Protein AF-A0ABD4TSV3-F1 (afdb_monomer_lite)

Secondary structure (DSSP, 8-state):
------HHHHHHHHHHHHHHHHHHHSPPPP-HHHHHHHHHHHHHHHHHHHHH-SSGGGGGHHHHHHHHHHHHHHHHTTS-S-TTS--PPPPPPP-HHHHHHHHHHHHHHHS-TT-HHHHHHHHHHHHHHHHHHHHHHHHHH-

Structure (mmCIF, N/CA/C/O backbone):
data_AF-A0ABD4TSV3-F1
#
_entry.id   AF-A0ABD4TSV3-F1
#
loop_
_atom_site.group_PDB
_atom_site.id
_atom_site.type_symbol
_atom_site.label_atom_id
_atom_site.label_alt_id
_atom_site.label_comp_id
_atom_site.label_asym_id
_atom_site.label_entity_id
_atom_site.label_seq_id
_atom_site.pdbx_PDB_ins_code
_atom_site.Cartn_x
_atom_site.Cartn_y
_atom_site.Cartn_z
_atom_site.occupancy
_atom_site.B_iso_or_equiv
_atom_site.auth_seq_id
_atom_site.auth_comp_id
_atom_site.auth_asym_id
_atom_site.auth_atom_id
_atom_site.pdbx_PDB_model_num
ATOM 1 N N . MET A 1 1 ? 20.718 -14.972 -47.783 1.00 40.16 1 MET A N 1
ATOM 2 C CA . MET A 1 1 ? 21.671 -13.843 -47.709 1.00 40.16 1 MET A CA 1
ATOM 3 C C . MET A 1 1 ? 22.462 -13.976 -46.419 1.00 40.16 1 MET A C 1
ATOM 5 O O . MET A 1 1 ? 21.912 -13.719 -45.358 1.00 40.16 1 MET A O 1
ATOM 9 N N . SER A 1 2 ? 23.703 -14.457 -46.487 1.00 49.06 2 SER A N 1
ATOM 10 C CA . SER A 1 2 ? 24.634 -14.431 -45.354 1.00 49.06 2 SER A CA 1
ATOM 11 C C . SER A 1 2 ? 25.234 -13.031 -45.272 1.00 49.06 2 SER A C 1
ATOM 13 O O . SER A 1 2 ? 25.942 -12.611 -46.186 1.00 49.06 2 SER A O 1
ATOM 15 N N . VAL A 1 3 ? 24.910 -12.284 -44.222 1.00 58.72 3 VAL A N 1
ATOM 16 C CA . VAL A 1 3 ? 25.514 -10.971 -43.988 1.00 58.72 3 VAL A CA 1
ATOM 17 C C . VAL A 1 3 ? 26.977 -11.202 -43.601 1.00 58.72 3 VAL A C 1
ATOM 19 O O . VAL A 1 3 ? 27.258 -11.749 -42.538 1.00 58.72 3 VAL A O 1
ATOM 22 N N . LEU A 1 4 ? 27.910 -10.826 -44.479 1.00 59.75 4 LEU A N 1
ATOM 23 C CA . LEU A 1 4 ? 29.338 -10.755 -44.164 1.00 59.75 4 LEU A CA 1
ATOM 24 C C . LEU A 1 4 ? 29.563 -9.520 -43.286 1.00 59.75 4 LEU A C 1
ATOM 26 O O . LEU A 1 4 ? 29.874 -8.439 -43.775 1.00 59.75 4 LEU A O 1
ATOM 30 N N . MET A 1 5 ? 29.329 -9.668 -41.984 1.00 67.38 5 MET A N 1
ATOM 31 C CA . MET A 1 5 ? 29.674 -8.648 -40.997 1.00 67.38 5 MET A CA 1
ATOM 32 C C . MET A 1 5 ? 31.153 -8.764 -40.643 1.00 67.38 5 MET A C 1
ATOM 34 O O . MET A 1 5 ? 31.645 -9.852 -40.338 1.00 67.38 5 MET A O 1
ATOM 38 N N . SER A 1 6 ? 31.862 -7.636 -40.651 1.00 77.88 6 SER A N 1
ATOM 39 C CA . SER A 1 6 ? 33.214 -7.594 -40.098 1.00 77.88 6 SER A CA 1
ATOM 40 C C . SER A 1 6 ? 33.166 -7.811 -38.580 1.00 77.88 6 SER A C 1
ATOM 42 O O . SER A 1 6 ? 32.201 -7.438 -37.908 1.00 77.88 6 SER A O 1
ATOM 44 N N . SER A 1 7 ? 34.219 -8.399 -38.012 1.00 77.38 7 SER A N 1
ATOM 45 C CA . SER A 1 7 ? 34.313 -8.641 -36.564 1.00 77.38 7 SER A CA 1
ATOM 46 C C . SER A 1 7 ? 34.227 -7.351 -35.735 1.00 77.38 7 SER A C 1
ATOM 48 O O . SER A 1 7 ? 33.747 -7.384 -34.603 1.00 77.38 7 SER A O 1
ATOM 50 N N . ALA A 1 8 ? 34.636 -6.214 -36.306 1.00 79.69 8 ALA A N 1
ATOM 51 C CA . ALA A 1 8 ? 34.494 -4.893 -35.701 1.00 79.69 8 ALA A CA 1
ATOM 52 C C . ALA A 1 8 ? 33.021 -4.460 -35.603 1.00 79.69 8 ALA A C 1
ATOM 54 O O . ALA A 1 8 ? 32.561 -4.123 -34.516 1.00 79.69 8 ALA A O 1
ATOM 55 N N . GLN A 1 9 ? 32.253 -4.583 -36.692 1.00 79.00 9 GLN A N 1
ATOM 56 C CA . GLN A 1 9 ? 30.815 -4.267 -36.702 1.00 79.00 9 GLN A CA 1
ATOM 57 C C . GLN A 1 9 ? 30.006 -5.194 -35.788 1.00 79.00 9 GLN A C 1
ATOM 59 O O . GLN A 1 9 ? 29.045 -4.762 -35.157 1.00 79.00 9 GLN A O 1
ATOM 64 N N . ALA A 1 10 ? 30.404 -6.464 -35.672 1.00 79.75 10 ALA A N 1
ATOM 65 C CA . ALA A 1 10 ? 29.777 -7.392 -34.733 1.00 79.75 10 ALA A CA 1
ATOM 66 C C . ALA A 1 10 ? 29.985 -6.971 -33.269 1.00 79.75 10 ALA A C 1
ATOM 68 O O . ALA A 1 10 ? 29.055 -7.054 -32.471 1.00 79.75 10 ALA A O 1
ATOM 69 N N . ARG A 1 11 ? 31.181 -6.485 -32.914 1.00 80.88 11 ARG A N 1
ATOM 70 C CA . ARG A 1 11 ? 31.478 -5.991 -31.560 1.00 80.88 11 ARG A CA 1
ATOM 71 C C . ARG A 1 11 ? 30.755 -4.689 -31.244 1.00 80.88 11 ARG A C 1
ATOM 73 O O . ARG A 1 11 ? 30.269 -4.537 -30.133 1.00 80.88 11 ARG A O 1
ATOM 80 N N . GLU A 1 12 ? 30.660 -3.786 -32.211 1.00 84.94 12 GLU A N 1
ATOM 81 C CA . GLU A 1 12 ? 29.968 -2.506 -32.047 1.00 84.94 12 GLU A CA 1
ATOM 82 C C . GLU A 1 12 ? 28.461 -2.700 -31.835 1.00 84.94 12 GLU A C 1
ATOM 84 O O . GLU A 1 12 ? 27.878 -2.113 -30.927 1.00 84.94 12 GLU A O 1
ATOM 89 N N . LEU A 1 13 ? 27.841 -3.620 -32.582 1.00 80.38 13 LEU A N 1
ATOM 90 C CA . LEU A 1 13 ? 26.435 -3.977 -32.384 1.00 80.38 13 LEU A CA 1
ATOM 91 C C . LEU A 1 13 ? 26.185 -4.697 -31.053 1.00 80.38 13 LEU A C 1
ATOM 93 O O . LEU A 1 13 ? 25.153 -4.466 -30.428 1.00 80.38 13 LEU A O 1
ATOM 97 N N . LEU A 1 14 ? 27.120 -5.533 -30.593 1.00 79.56 14 LEU A N 1
ATOM 98 C CA . LEU A 1 14 ? 27.037 -6.153 -29.266 1.00 79.56 14 LEU A CA 1
ATOM 99 C C . LEU A 1 14 ? 27.210 -5.130 -28.140 1.00 79.56 14 LEU A C 1
ATOM 101 O O . LEU A 1 14 ? 26.501 -5.212 -27.143 1.00 79.56 14 LEU A O 1
ATOM 105 N N . ALA A 1 15 ? 28.105 -4.154 -28.301 1.00 82.19 15 ALA A N 1
ATOM 106 C CA . ALA A 1 15 ? 28.283 -3.072 -27.339 1.00 82.19 15 ALA A CA 1
ATOM 107 C C . ALA A 1 15 ? 27.031 -2.186 -27.262 1.00 82.19 15 ALA A C 1
ATOM 109 O O . ALA A 1 15 ? 26.549 -1.913 -26.167 1.00 82.19 15 ALA A O 1
ATOM 110 N N . ALA A 1 16 ? 26.448 -1.825 -28.409 1.00 77.00 16 ALA A N 1
ATOM 111 C CA . ALA A 1 16 ? 25.189 -1.087 -28.463 1.00 77.00 16 ALA A CA 1
ATOM 112 C C . ALA A 1 16 ? 24.028 -1.889 -27.848 1.00 77.00 16 ALA A C 1
ATOM 114 O O . ALA A 1 16 ? 23.221 -1.338 -27.101 1.00 77.00 16 ALA A O 1
ATOM 115 N N . ALA A 1 17 ? 23.964 -3.200 -28.103 1.00 75.25 17 ALA A N 1
ATOM 116 C CA . ALA A 1 17 ? 22.978 -4.076 -27.476 1.00 75.25 17 ALA A CA 1
ATOM 117 C C . ALA A 1 17 ? 23.161 -4.131 -25.950 1.00 75.25 17 ALA A C 1
ATOM 119 O O . ALA A 1 17 ? 22.178 -3.989 -25.224 1.00 75.25 17 ALA A O 1
ATOM 120 N N . HIS A 1 18 ? 24.395 -4.248 -25.455 1.00 73.69 18 HIS A N 1
ATOM 121 C CA . HIS A 1 18 ? 24.677 -4.215 -24.020 1.00 73.69 18 HIS A CA 1
ATOM 122 C C . HIS A 1 18 ? 24.355 -2.864 -23.382 1.00 73.69 18 HIS A C 1
ATOM 124 O O . HIS A 1 18 ? 23.753 -2.846 -22.316 1.00 73.69 18 HIS A O 1
ATOM 130 N N . GLU A 1 19 ? 24.648 -1.740 -24.038 1.00 74.31 19 GLU A N 1
ATOM 131 C CA . GLU A 1 19 ? 24.270 -0.417 -23.528 1.00 74.31 19 GLU A CA 1
ATOM 132 C C . GLU A 1 19 ? 22.740 -0.274 -23.441 1.00 74.31 19 GLU A C 1
ATOM 134 O O . GLU A 1 19 ? 22.204 0.254 -22.463 1.00 74.31 19 GLU A O 1
ATOM 139 N N . THR A 1 20 ? 22.003 -0.801 -24.427 1.00 65.00 20 THR A N 1
ATOM 140 C CA . THR A 1 20 ? 20.534 -0.824 -24.362 1.00 65.00 20 THR A CA 1
ATOM 141 C C . THR A 1 20 ? 20.012 -1.770 -23.284 1.00 65.00 20 THR A C 1
ATOM 143 O O . THR A 1 20 ? 19.021 -1.453 -22.627 1.00 65.00 20 THR A O 1
ATOM 146 N N . GLU A 1 21 ? 20.674 -2.904 -23.055 1.00 62.69 21 GLU A N 1
ATOM 147 C CA . GLU A 1 21 ? 20.327 -3.850 -21.997 1.00 62.69 21 GLU A CA 1
ATOM 148 C C . GLU A 1 21 ? 20.571 -3.236 -20.615 1.00 62.69 21 GLU A C 1
ATOM 150 O O . GLU A 1 21 ? 19.695 -3.316 -19.760 1.00 62.69 21 GLU A O 1
ATOM 155 N N . GLU A 1 22 ? 21.692 -2.540 -20.415 1.00 62.12 22 GLU A N 1
ATOM 156 C CA . GLU A 1 22 ? 22.004 -1.820 -19.179 1.00 62.12 22 GLU A CA 1
ATOM 157 C C . GLU A 1 22 ? 21.025 -0.671 -18.914 1.00 62.12 22 GLU A C 1
ATOM 159 O O . GLU A 1 22 ? 20.502 -0.579 -17.803 1.00 62.12 22 GLU A O 1
ATOM 164 N N . ARG A 1 23 ? 20.669 0.130 -19.932 1.00 58.62 23 ARG A N 1
ATOM 165 C CA . ARG A 1 23 ? 19.617 1.159 -19.799 1.00 58.62 23 ARG A CA 1
ATOM 166 C C . ARG A 1 23 ? 18.245 0.567 -19.494 1.00 58.62 23 ARG A C 1
ATOM 168 O O . ARG A 1 23 ? 17.471 1.163 -18.756 1.00 58.62 23 ARG A O 1
ATOM 175 N N . THR A 1 24 ? 17.929 -0.608 -20.036 1.00 56.25 24 THR A N 1
ATOM 176 C CA . THR A 1 24 ? 16.653 -1.292 -19.752 1.00 56.25 24 THR A CA 1
ATOM 177 C C . THR A 1 24 ? 16.681 -2.009 -18.394 1.00 56.25 24 THR A C 1
ATOM 179 O O . THR A 1 24 ? 15.633 -2.286 -17.813 1.00 56.25 24 THR A O 1
ATOM 182 N N . ARG A 1 25 ? 17.875 -2.295 -17.859 1.00 53.75 25 ARG A N 1
ATOM 183 C CA . ARG A 1 25 ? 18.098 -2.884 -16.531 1.00 53.75 25 ARG A CA 1
ATOM 184 C C . ARG A 1 25 ? 18.040 -1.850 -15.407 1.00 53.75 25 ARG A C 1
ATOM 186 O O . ARG A 1 25 ? 18.018 -2.251 -14.239 1.00 53.75 25 ARG A O 1
ATOM 193 N N . GLU A 1 26 ? 17.987 -0.552 -15.716 1.00 56.75 26 GLU A N 1
ATOM 194 C CA . GLU A 1 26 ? 17.681 0.470 -14.717 1.00 56.75 26 GLU A CA 1
ATOM 195 C C . GLU A 1 26 ? 16.346 0.130 -14.053 1.00 56.75 26 GLU A C 1
ATOM 197 O O . GLU A 1 26 ? 15.272 0.185 -14.656 1.00 56.75 26 GLU A O 1
ATOM 202 N N . LYS A 1 27 ? 16.429 -0.304 -12.791 1.00 57.25 27 LYS A N 1
ATOM 203 C CA . LYS A 1 27 ? 15.263 -0.739 -12.030 1.00 57.25 27 LYS A CA 1
ATOM 204 C C . LYS A 1 27 ? 14.240 0.394 -12.026 1.00 57.25 27 LYS A C 1
ATOM 206 O O . LYS A 1 27 ? 14.603 1.512 -11.651 1.00 57.25 27 LYS A O 1
ATOM 211 N N . PRO A 1 28 ? 12.970 0.128 -12.380 1.00 62.44 28 PRO A N 1
ATOM 212 C CA . PRO A 1 28 ? 11.958 1.167 -12.392 1.00 62.44 28 PRO A CA 1
ATOM 213 C C . PRO A 1 28 ? 11.900 1.820 -11.011 1.00 62.44 28 PRO A C 1
ATOM 215 O O . PRO A 1 28 ? 11.751 1.140 -9.986 1.00 62.44 28 PRO A O 1
ATOM 218 N N . ALA A 1 29 ? 12.063 3.146 -10.993 1.00 67.31 29 ALA A N 1
ATOM 219 C CA . ALA A 1 29 ? 12.061 3.930 -9.768 1.00 67.31 29 ALA A CA 1
ATOM 220 C C . ALA A 1 29 ? 10.800 3.622 -8.947 1.00 67.31 29 ALA A C 1
ATOM 222 O O . ALA A 1 29 ? 9.693 3.532 -9.486 1.00 67.31 29 ALA A O 1
ATOM 223 N N . VAL A 1 30 ? 10.973 3.446 -7.634 1.00 69.50 30 VAL A N 1
ATOM 224 C CA . VAL A 1 30 ? 9.867 3.147 -6.715 1.00 69.50 30 VAL A CA 1
ATOM 225 C C . VAL A 1 30 ? 8.814 4.263 -6.829 1.00 69.50 30 VAL A C 1
ATOM 227 O O . VAL A 1 30 ? 9.165 5.432 -6.639 1.00 69.50 30 VAL A O 1
ATOM 230 N N . PRO A 1 31 ? 7.530 3.953 -7.100 1.00 77.94 31 PRO A N 1
ATOM 231 C CA . PRO A 1 31 ? 6.475 4.950 -7.271 1.00 77.94 31 PRO A CA 1
ATOM 232 C C . PRO A 1 31 ? 5.995 5.494 -5.915 1.00 77.94 31 PRO A C 1
ATOM 234 O O . PRO A 1 31 ? 4.830 5.352 -5.543 1.00 77.94 31 PRO A O 1
ATOM 237 N N . TRP A 1 32 ? 6.898 6.135 -5.167 1.00 78.25 32 TRP A N 1
ATOM 238 C CA . TRP A 1 32 ? 6.669 6.617 -3.802 1.00 78.25 32 TRP A CA 1
ATOM 239 C C . TRP A 1 32 ? 5.436 7.507 -3.667 1.00 78.25 32 TRP A C 1
ATOM 241 O O . TRP A 1 32 ? 4.698 7.352 -2.702 1.00 78.25 32 TRP A O 1
ATOM 251 N N . GLY A 1 33 ? 5.169 8.380 -4.644 1.00 79.44 33 GLY A N 1
ATOM 252 C CA . GLY A 1 33 ? 3.993 9.255 -4.613 1.00 79.44 33 GLY A CA 1
ATOM 253 C C . GLY A 1 33 ? 2.676 8.479 -4.516 1.00 79.44 33 GLY A C 1
ATOM 254 O O . GLY A 1 33 ? 1.817 8.819 -3.709 1.00 79.44 33 GLY A O 1
ATOM 255 N N . TRP A 1 34 ? 2.549 7.382 -5.265 1.00 78.19 34 TRP A N 1
ATOM 256 C CA . TRP A 1 34 ? 1.350 6.540 -5.247 1.00 78.19 34 TRP A CA 1
ATOM 257 C C . TRP A 1 34 ? 1.277 5.670 -3.994 1.00 78.19 34 TRP A C 1
ATOM 259 O O . TRP A 1 34 ? 0.198 5.506 -3.432 1.00 78.19 34 TRP A O 1
ATOM 269 N N . ILE A 1 35 ? 2.420 5.150 -3.531 1.00 78.50 35 ILE A N 1
ATOM 270 C CA . ILE A 1 35 ? 2.493 4.344 -2.303 1.00 78.50 35 ILE A CA 1
ATOM 271 C C . ILE A 1 35 ? 2.101 5.193 -1.092 1.00 78.50 35 ILE A C 1
ATOM 273 O O . ILE A 1 35 ? 1.305 4.748 -0.271 1.00 78.50 35 ILE A O 1
ATOM 277 N N . LEU A 1 36 ? 2.622 6.417 -0.992 1.00 83.00 36 LEU A N 1
ATOM 278 C CA . LEU A 1 36 ? 2.306 7.336 0.099 1.00 83.00 36 LEU A CA 1
ATOM 279 C C . LEU A 1 36 ? 0.855 7.811 0.028 1.00 83.00 36 LEU A C 1
ATOM 281 O O . LEU A 1 36 ? 0.183 7.813 1.052 1.00 83.00 36 LEU A O 1
ATOM 285 N N . CYS A 1 37 ? 0.348 8.148 -1.161 1.00 82.62 37 CYS A N 1
ATOM 286 C CA . CYS A 1 37 ? -1.053 8.535 -1.326 1.00 82.62 37 CYS A CA 1
ATOM 287 C C . CYS A 1 37 ? -1.997 7.401 -0.896 1.00 82.62 37 CYS A C 1
ATOM 289 O O . CYS A 1 37 ? -2.882 7.618 -0.069 1.00 82.62 37 CYS A O 1
ATOM 291 N N . ALA A 1 38 ? -1.736 6.171 -1.355 1.00 79.12 38 ALA A N 1
ATOM 292 C CA . ALA A 1 38 ? -2.486 4.993 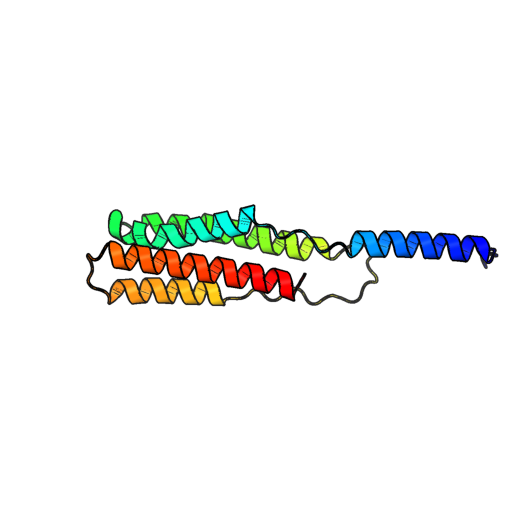-0.933 1.00 79.12 38 ALA A CA 1
ATOM 293 C C . ALA A 1 38 ? -2.393 4.775 0.581 1.00 79.12 38 ALA A C 1
ATOM 295 O O . ALA A 1 38 ? -3.418 4.581 1.224 1.00 79.12 38 ALA A O 1
ATOM 296 N N . ALA A 1 39 ? -1.191 4.841 1.158 1.00 80.75 39 ALA A N 1
ATOM 297 C CA . ALA A 1 39 ? -0.977 4.611 2.581 1.00 80.75 39 ALA A CA 1
ATOM 298 C C . ALA A 1 39 ? -1.687 5.652 3.457 1.00 80.75 39 ALA A C 1
ATOM 300 O O . ALA A 1 39 ? -2.300 5.288 4.456 1.00 80.75 39 ALA A O 1
ATOM 301 N N . VAL A 1 40 ? -1.649 6.932 3.073 1.00 82.00 40 VAL A N 1
ATOM 302 C CA . VAL A 1 40 ? -2.324 8.015 3.800 1.00 82.00 40 VAL A CA 1
ATOM 303 C C . VAL A 1 40 ? -3.838 7.851 3.724 1.00 82.00 40 VAL A C 1
ATOM 305 O O . VAL A 1 40 ? -4.491 7.889 4.763 1.00 82.00 40 VAL A O 1
ATOM 308 N N . CYS A 1 41 ? -4.407 7.600 2.539 1.00 80.94 41 CYS A N 1
ATOM 309 C CA . CYS A 1 41 ? -5.843 7.333 2.404 1.00 80.94 41 CYS A CA 1
ATOM 310 C C . CYS A 1 41 ? -6.277 6.137 3.268 1.00 80.94 41 CYS A C 1
ATOM 312 O O . CYS A 1 41 ? -7.314 6.186 3.929 1.00 80.94 41 CYS A O 1
ATOM 314 N N . PHE A 1 42 ? -5.442 5.101 3.329 1.00 76.38 42 PHE A N 1
ATOM 315 C CA . PHE A 1 42 ? -5.692 3.900 4.115 1.00 76.38 42 PHE A CA 1
ATOM 316 C C . PHE A 1 42 ? -5.647 4.174 5.619 1.00 76.38 42 PHE A C 1
ATOM 318 O O . PHE A 1 42 ? -6.584 3.845 6.345 1.00 76.38 42 PHE A O 1
ATOM 325 N N . GLY A 1 43 ? -4.583 4.830 6.080 1.00 77.12 43 GLY A N 1
ATOM 326 C CA . GLY A 1 43 ? -4.345 5.145 7.483 1.00 77.12 43 GLY A CA 1
ATOM 327 C C . GLY A 1 43 ? -5.337 6.133 8.065 1.00 77.12 43 GLY A C 1
ATOM 328 O O . GLY A 1 43 ? -5.801 5.936 9.182 1.00 77.12 43 GLY A O 1
ATOM 329 N N . VAL A 1 44 ? -5.679 7.172 7.300 1.00 81.19 44 VAL A N 1
ATOM 330 C CA . VAL A 1 44 ? -6.608 8.235 7.709 1.00 81.19 44 VAL A CA 1
ATOM 331 C C . VAL A 1 44 ? -8.053 7.744 7.723 1.00 81.19 44 VAL A C 1
ATOM 333 O O . VAL A 1 44 ? -8.838 8.228 8.534 1.00 81.19 44 VAL A O 1
ATOM 336 N N . SER A 1 45 ? -8.405 6.750 6.899 1.00 77.94 45 SER A N 1
ATOM 337 C CA . SER A 1 45 ? -9.759 6.188 6.906 1.00 77.94 45 SER A CA 1
ATOM 338 C C . SER A 1 45 ? -10.154 5.617 8.272 1.00 77.94 45 SER A C 1
ATOM 340 O O . SER A 1 45 ? -11.265 5.861 8.725 1.00 77.94 45 SER A O 1
ATOM 342 N N . LEU A 1 46 ? -9.233 4.950 8.975 1.00 75.19 46 LEU A N 1
ATOM 343 C CA . LEU A 1 46 ? -9.495 4.281 10.255 1.00 75.19 46 LEU A CA 1
ATOM 344 C C . LEU A 1 46 ? -9.930 5.232 11.392 1.00 75.19 46 LEU A C 1
ATOM 346 O O . LEU A 1 46 ? -10.991 5.000 11.971 1.00 75.19 46 LEU A O 1
ATOM 350 N N . PRO A 1 47 ? -9.196 6.312 11.722 1.00 73.38 47 PRO A N 1
ATOM 351 C CA . PRO A 1 47 ? -9.646 7.275 12.723 1.00 73.38 47 PRO A CA 1
ATOM 352 C C . PRO A 1 47 ? -10.863 8.084 12.253 1.00 73.38 47 PRO A C 1
ATOM 354 O O . PRO A 1 47 ? -11.693 8.458 13.081 1.00 73.38 47 PRO A O 1
ATOM 357 N N . LEU A 1 48 ? -11.026 8.327 10.944 1.00 75.19 48 LEU A N 1
ATOM 358 C CA . LEU A 1 48 ? -12.201 9.042 10.433 1.00 75.19 48 LEU A CA 1
ATOM 359 C C . LEU A 1 48 ? -13.511 8.275 10.668 1.00 75.19 48 LEU A C 1
ATOM 361 O O . LEU A 1 48 ? -14.533 8.923 10.889 1.00 75.19 48 LEU A O 1
ATOM 365 N N . ILE A 1 49 ? -13.485 6.932 10.665 1.00 73.19 49 ILE A N 1
ATOM 366 C CA . ILE A 1 49 ? -14.655 6.088 11.002 1.00 73.19 49 ILE A CA 1
ATOM 367 C C . ILE A 1 49 ? -15.185 6.445 12.391 1.00 73.19 49 ILE A C 1
ATOM 369 O O . ILE A 1 49 ? -16.391 6.568 12.567 1.00 73.19 49 ILE A O 1
ATOM 373 N N . PHE A 1 50 ? -14.292 6.709 13.345 1.00 68.69 50 PHE A N 1
ATOM 374 C CA . PHE A 1 50 ? -14.669 7.086 14.709 1.00 68.69 50 PHE A CA 1
ATOM 375 C C . PHE A 1 50 ? -15.064 8.546 14.865 1.00 68.69 50 PHE A C 1
ATOM 377 O O . PHE A 1 50 ? -15.909 8.866 15.693 1.00 68.69 50 PHE A O 1
ATOM 384 N N . VAL A 1 51 ? -14.415 9.454 14.136 1.00 68.75 51 VAL A N 1
ATOM 385 C CA . VAL A 1 51 ? -14.691 10.889 14.286 1.00 68.75 51 VAL A CA 1
ATOM 386 C C . VAL A 1 51 ? -16.038 11.259 13.675 1.00 68.75 51 VAL A C 1
ATOM 388 O O . VAL A 1 51 ? -16.728 12.118 14.218 1.00 68.75 51 VAL A O 1
ATOM 391 N N . LEU A 1 52 ? -16.396 10.635 12.553 1.00 67.81 52 LEU A N 1
ATOM 392 C CA . LEU A 1 52 ? -17.599 10.983 11.801 1.00 67.81 52 LEU A CA 1
ATOM 393 C C . LEU A 1 52 ? -18.794 10.076 12.113 1.00 67.81 52 LEU A C 1
ATOM 395 O O . LEU A 1 52 ? -19.894 10.426 11.702 1.00 67.81 52 LEU A O 1
ATOM 399 N N . ASP A 1 53 ? -18.586 8.943 12.801 1.00 64.38 53 ASP A N 1
ATOM 400 C CA . ASP A 1 53 ? -19.607 7.920 13.109 1.00 64.38 53 ASP A CA 1
ATOM 401 C C . ASP A 1 53 ? -20.487 7.570 11.890 1.00 64.38 53 ASP A C 1
ATOM 403 O O . ASP A 1 53 ? -21.700 7.379 11.945 1.00 64.38 53 ASP A O 1
ATOM 407 N N . GLN A 1 54 ? -19.852 7.583 10.721 1.00 65.75 54 GLN A N 1
ATOM 408 C CA . GLN A 1 54 ? -20.490 7.509 9.418 1.00 65.75 54 GLN A CA 1
ATOM 409 C C . GLN A 1 54 ? -19.686 6.583 8.512 1.00 65.75 54 GLN A C 1
ATOM 411 O O . GLN A 1 54 ? -18.468 6.482 8.623 1.00 65.75 54 GLN A O 1
ATOM 416 N N . PHE A 1 55 ? -20.358 5.957 7.545 1.00 64.69 55 PHE A N 1
ATOM 417 C CA . PHE A 1 55 ? -19.742 5.053 6.562 1.00 64.69 55 PHE A CA 1
ATOM 418 C C . PHE A 1 55 ? -18.885 5.764 5.497 1.00 64.69 55 PHE A C 1
ATOM 420 O O . PHE A 1 55 ? -18.236 5.119 4.677 1.00 64.69 55 PHE A O 1
ATOM 427 N N . TRP A 1 56 ? -18.847 7.095 5.494 1.00 64.62 56 TRP A N 1
ATOM 428 C CA . TRP A 1 56 ? -18.094 7.897 4.525 1.00 64.62 56 TRP A CA 1
ATOM 429 C C . TRP A 1 56 ? -16.595 7.568 4.410 1.00 64.62 56 TRP A C 1
ATOM 431 O O . TRP A 1 56 ? -16.069 7.635 3.303 1.00 64.62 56 TRP A O 1
ATOM 441 N N . PRO A 1 57 ? -15.875 7.153 5.462 1.00 65.0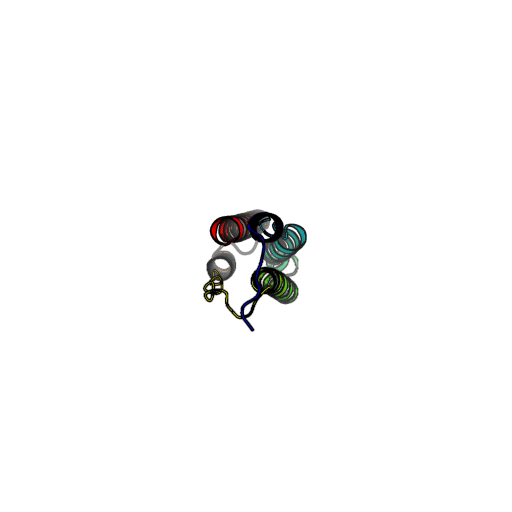6 57 PRO A N 1
ATOM 442 C CA . PRO A 1 57 ? -14.454 6.826 5.360 1.00 65.06 57 PRO A CA 1
ATOM 443 C C . PRO A 1 57 ? -14.172 5.565 4.538 1.00 65.06 57 PRO A C 1
ATOM 445 O O . PRO A 1 57 ? -13.060 5.417 4.038 1.00 65.06 57 PRO A O 1
ATOM 448 N N . PHE A 1 58 ? -15.171 4.702 4.301 1.00 68.12 58 PHE A N 1
ATOM 449 C CA . PHE A 1 58 ? -15.059 3.623 3.313 1.00 68.12 58 PHE A CA 1
ATOM 450 C C . PHE A 1 58 ? -14.906 4.166 1.884 1.00 68.12 58 PHE A C 1
ATOM 452 O O . PHE A 1 58 ? -14.328 3.494 1.031 1.00 68.12 58 PHE A O 1
ATOM 459 N N . LEU A 1 59 ? -15.329 5.407 1.613 1.00 74.25 59 LEU A N 1
ATOM 460 C CA . LEU A 1 59 ? -15.088 6.057 0.322 1.00 74.25 59 LEU A CA 1
ATOM 461 C C . LEU A 1 59 ? -13.598 6.312 0.076 1.00 74.25 59 LEU A C 1
ATOM 463 O O . LEU A 1 59 ? -13.192 6.341 -1.081 1.00 74.25 59 LEU A O 1
ATOM 467 N N . LEU A 1 60 ? -12.768 6.420 1.124 1.00 73.38 60 LEU A N 1
ATOM 468 C CA . LEU A 1 60 ? -11.307 6.527 0.988 1.00 73.38 60 LEU A CA 1
ATOM 469 C C . LEU A 1 60 ? -10.661 5.213 0.527 1.00 73.38 60 LEU A C 1
ATOM 471 O O . LEU A 1 60 ? -9.528 5.214 0.046 1.00 73.38 60 LEU A O 1
ATOM 475 N N . PHE A 1 61 ? -11.394 4.101 0.586 1.00 72.25 61 PHE A N 1
ATOM 476 C CA . PHE A 1 61 ? -10.934 2.823 0.060 1.00 72.25 61 PHE A CA 1
ATOM 477 C C . PHE A 1 61 ? -10.897 2.806 -1.475 1.00 72.25 61 PHE A C 1
ATOM 479 O O . PHE A 1 61 ? -10.016 2.189 -2.073 1.00 72.25 61 PHE A O 1
ATOM 486 N N . VAL A 1 62 ? -11.800 3.543 -2.128 1.00 77.38 62 VAL A N 1
ATOM 487 C CA . VAL A 1 62 ? -11.863 3.662 -3.593 1.00 77.38 62 VAL A CA 1
ATOM 488 C C . VAL A 1 62 ? -10.579 4.276 -4.183 1.00 77.38 62 VAL A C 1
ATOM 490 O O . VAL A 1 62 ? -9.965 3.631 -5.039 1.00 77.38 62 VAL A O 1
ATOM 493 N N . PRO A 1 63 ? -10.093 5.455 -3.736 1.00 76.88 63 PRO A N 1
ATOM 494 C CA . PRO A 1 63 ? -8.826 5.999 -4.215 1.00 76.88 63 PRO A CA 1
ATOM 495 C C . PRO A 1 63 ? -7.620 5.145 -3.796 1.00 76.88 63 PRO A C 1
ATOM 497 O O . PRO A 1 63 ? -6.667 5.066 -4.571 1.00 76.88 63 PRO A O 1
ATOM 500 N N . CYS A 1 64 ? -7.655 4.443 -2.652 1.00 75.38 64 CYS A N 1
ATOM 501 C CA . CYS A 1 64 ? -6.621 3.457 -2.301 1.00 75.38 64 CYS A CA 1
ATOM 502 C C . CYS A 1 64 ? -6.509 2.352 -3.355 1.00 75.38 64 CYS A C 1
ATOM 504 O O . CYS A 1 64 ? -5.411 2.091 -3.847 1.00 75.38 64 CYS A O 1
ATOM 506 N N . ILE A 1 65 ? -7.630 1.726 -3.729 1.00 78.00 65 ILE A N 1
ATOM 507 C CA . ILE A 1 65 ? -7.658 0.695 -4.774 1.00 78.00 65 ILE A CA 1
ATOM 508 C C . ILE A 1 65 ? -7.149 1.279 -6.095 1.00 78.00 65 ILE A C 1
ATOM 510 O O . ILE A 1 65 ? -6.313 0.662 -6.752 1.00 78.00 65 ILE A O 1
ATOM 514 N N . GLY A 1 66 ? -7.583 2.490 -6.458 1.00 79.56 66 GLY A N 1
ATOM 515 C CA . GLY A 1 66 ? -7.100 3.185 -7.652 1.00 79.56 66 GLY A CA 1
ATOM 516 C C . GLY A 1 66 ? -5.576 3.355 -7.664 1.00 79.56 66 GLY A C 1
ATOM 517 O O . GLY A 1 66 ? -4.923 2.997 -8.645 1.00 79.56 66 GLY A O 1
ATOM 518 N N . CYS A 1 67 ? -4.989 3.824 -6.559 1.00 79.88 67 CYS A N 1
ATOM 519 C CA . CYS A 1 67 ? -3.538 3.977 -6.424 1.00 79.88 67 CYS A CA 1
ATOM 520 C C . CYS A 1 67 ? -2.810 2.635 -6.543 1.00 79.88 67 CYS A C 1
ATOM 522 O O . CYS A 1 67 ? -1.794 2.542 -7.228 1.00 79.88 67 CYS A O 1
ATOM 524 N N . ILE A 1 68 ? -3.346 1.584 -5.923 1.00 75.88 68 ILE A N 1
ATOM 525 C CA . ILE A 1 68 ? -2.796 0.230 -5.993 1.00 75.88 68 ILE A CA 1
ATOM 526 C C . ILE A 1 68 ? -2.799 -0.299 -7.436 1.00 75.88 68 ILE A C 1
ATOM 528 O O . ILE A 1 68 ? -1.780 -0.797 -7.910 1.00 75.88 68 ILE A O 1
ATOM 532 N N . VAL A 1 69 ? -3.901 -0.125 -8.171 1.00 78.62 69 VAL A N 1
ATOM 533 C CA . VAL A 1 69 ? -3.991 -0.510 -9.591 1.00 78.62 69 VAL A CA 1
ATOM 534 C C . VAL A 1 69 ? -2.960 0.244 -10.432 1.00 78.62 69 VAL A C 1
ATOM 536 O O . VAL A 1 69 ? -2.343 -0.341 -11.321 1.00 78.62 69 VAL A O 1
ATOM 539 N N . VAL A 1 70 ? -2.731 1.531 -10.155 1.00 78.25 70 VAL A N 1
ATOM 540 C CA . VAL A 1 70 ? -1.701 2.327 -10.843 1.00 78.25 70 VAL A CA 1
ATOM 541 C C . VAL A 1 70 ? -0.292 1.822 -10.523 1.00 78.25 70 VAL A C 1
ATOM 543 O O . VAL A 1 70 ? 0.535 1.731 -11.434 1.00 78.25 70 VAL A O 1
ATOM 546 N N . ILE A 1 71 ? -0.015 1.467 -9.264 1.00 74.94 71 ILE A N 1
ATOM 547 C CA . ILE A 1 71 ? 1.268 0.887 -8.842 1.00 74.94 71 ILE A CA 1
ATOM 548 C C . ILE A 1 71 ? 1.521 -0.429 -9.588 1.00 74.94 71 ILE A C 1
ATOM 550 O O . ILE A 1 71 ? 2.587 -0.586 -10.185 1.00 74.94 71 ILE A O 1
ATOM 554 N N . GLU A 1 72 ? 0.541 -1.334 -9.630 1.00 73.88 72 GLU A N 1
ATOM 555 C CA . GLU A 1 72 ? 0.686 -2.623 -10.321 1.00 73.88 72 GLU A CA 1
ATOM 556 C C . GLU A 1 72 ? 0.765 -2.461 -11.849 1.00 73.88 72 GLU A C 1
ATOM 558 O O . GLU A 1 72 ? 1.587 -3.107 -12.500 1.00 73.88 72 GLU A O 1
ATOM 563 N N . ARG A 1 73 ? 0.019 -1.521 -12.451 1.00 72.69 73 ARG A N 1
ATOM 564 C CA . ARG A 1 73 ? 0.172 -1.196 -13.884 1.00 72.69 73 ARG A CA 1
ATOM 565 C C . ARG A 1 73 ? 1.567 -0.673 -14.214 1.00 72.69 73 ARG A C 1
ATOM 567 O O . ARG A 1 73 ? 2.142 -1.077 -15.222 1.00 72.69 73 ARG A O 1
ATOM 574 N N . ARG A 1 74 ? 2.139 0.204 -13.380 1.00 70.25 74 ARG A N 1
ATOM 575 C CA . ARG A 1 74 ? 3.520 0.689 -13.571 1.00 70.25 74 ARG A CA 1
ATOM 576 C C . ARG A 1 74 ? 4.545 -0.431 -13.452 1.00 70.25 74 ARG A C 1
ATOM 578 O O . ARG A 1 74 ? 5.569 -0.380 -14.123 1.00 70.25 74 ARG A O 1
ATOM 585 N N . ARG A 1 75 ? 4.259 -1.432 -12.627 1.00 66.38 75 ARG A N 1
ATOM 586 C CA . ARG A 1 75 ? 5.096 -2.616 -12.454 1.00 66.38 75 ARG A CA 1
ATOM 587 C C . ARG A 1 75 ? 5.073 -3.530 -13.682 1.00 66.38 75 ARG A C 1
ATOM 589 O O . ARG A 1 75 ? 6.130 -3.970 -14.118 1.00 66.38 75 ARG A O 1
ATOM 596 N N . SER A 1 76 ? 3.895 -3.753 -14.269 1.00 61.53 76 SER A N 1
ATOM 597 C CA . SER A 1 76 ? 3.718 -4.571 -15.481 1.00 61.53 76 SER A CA 1
ATOM 598 C C . SER A 1 76 ? 4.253 -3.882 -16.749 1.00 61.53 76 SER A C 1
ATOM 600 O O . SER A 1 76 ? 4.887 -4.514 -17.594 1.00 61.53 76 SER A O 1
ATOM 602 N N . ASN A 1 77 ? 4.113 -2.555 -16.855 1.00 56.72 77 ASN A N 1
ATOM 603 C CA . ASN A 1 77 ? 4.588 -1.791 -18.017 1.00 56.72 77 ASN A CA 1
ATOM 604 C C . ASN A 1 77 ? 6.123 -1.758 -18.179 1.00 56.72 77 ASN A C 1
ATOM 606 O O . ASN A 1 77 ? 6.603 -1.347 -19.231 1.00 56.72 77 ASN A O 1
ATOM 610 N N . GLY A 1 78 ? 6.898 -2.202 -17.183 1.00 53.69 78 GLY A N 1
ATOM 611 C CA . GLY A 1 78 ? 8.358 -2.323 -17.280 1.00 53.69 78 GLY A CA 1
ATOM 612 C C . GLY A 1 78 ? 8.862 -3.569 -18.028 1.00 53.69 78 GLY A C 1
ATOM 613 O O . GLY A 1 78 ? 10.069 -3.754 -18.122 1.00 53.69 78 GLY A O 1
ATOM 614 N N . VAL A 1 79 ? 7.978 -4.444 -18.529 1.00 51.47 79 VAL A N 1
ATOM 615 C CA . VAL A 1 79 ? 8.343 -5.811 -18.972 1.00 51.47 79 VAL A CA 1
ATOM 616 C C . VAL A 1 79 ? 8.370 -6.000 -20.501 1.00 51.47 79 VAL A C 1
ATOM 618 O O . VAL A 1 79 ? 8.579 -7.110 -20.980 1.00 51.47 79 VAL A O 1
ATOM 621 N N . ARG A 1 80 ? 8.210 -4.961 -21.332 1.00 49.72 80 ARG A N 1
ATOM 622 C CA . ARG A 1 80 ? 8.194 -5.163 -22.797 1.00 49.72 80 ARG A CA 1
ATOM 623 C C . ARG A 1 80 ? 9.053 -4.184 -23.584 1.00 49.72 80 ARG A C 1
ATOM 625 O O . ARG A 1 80 ? 8.607 -3.091 -23.910 1.00 49.72 80 ARG A O 1
ATOM 632 N N . SER A 1 81 ? 10.214 -4.663 -24.027 1.00 51.09 81 SER A N 1
ATOM 633 C CA . SER A 1 81 ? 10.869 -4.150 -25.237 1.00 51.09 81 SER A CA 1
ATOM 634 C C . SER A 1 81 ? 10.960 -5.188 -26.365 1.00 51.09 81 SER A C 1
ATOM 636 O O . SER A 1 81 ? 11.069 -4.791 -27.522 1.00 51.09 81 SER A O 1
ATOM 638 N N . SER A 1 82 ? 10.833 -6.503 -26.106 1.00 49.47 82 SER A N 1
ATOM 639 C CA . SER A 1 82 ? 10.824 -7.491 -27.200 1.00 49.47 82 SER A CA 1
ATOM 640 C C . SER A 1 82 ? 9.991 -8.754 -26.938 1.00 49.47 82 SER A C 1
ATOM 642 O O . SER A 1 82 ? 9.970 -9.317 -25.848 1.00 49.47 82 SER A O 1
ATOM 644 N N . ILE A 1 83 ? 9.326 -9.231 -27.995 1.00 48.59 83 ILE A N 1
ATOM 645 C CA . ILE A 1 83 ? 8.439 -10.413 -28.042 1.00 48.59 83 ILE A CA 1
ATOM 646 C C . ILE A 1 83 ? 9.154 -11.741 -27.706 1.00 48.59 83 ILE A C 1
ATOM 648 O O . ILE A 1 83 ? 8.490 -12.750 -27.489 1.00 48.59 83 ILE A O 1
ATOM 652 N N . ARG A 1 84 ? 10.493 -11.765 -27.651 1.00 49.12 84 ARG A N 1
ATOM 653 C CA . ARG A 1 84 ? 11.287 -12.990 -27.444 1.00 49.12 84 ARG A CA 1
ATOM 654 C C . ARG A 1 84 ? 11.853 -13.162 -26.034 1.00 49.12 84 ARG A C 1
ATOM 656 O O . ARG A 1 84 ? 12.541 -14.150 -25.796 1.00 49.12 84 ARG A O 1
ATOM 663 N N . GLN A 1 85 ? 11.600 -12.236 -25.110 1.00 52.00 85 GLN A N 1
ATOM 664 C CA . GLN A 1 85 ? 12.058 -12.410 -23.731 1.00 52.00 85 GLN A CA 1
ATOM 665 C C . GLN A 1 85 ? 11.249 -13.509 -23.021 1.00 52.00 85 GLN A C 1
ATOM 667 O O . GLN A 1 85 ? 10.030 -13.577 -23.207 1.00 52.00 85 GLN A O 1
ATOM 672 N N . PRO A 1 86 ? 11.903 -14.377 -22.221 1.00 55.03 86 PRO A N 1
ATOM 673 C CA . PRO A 1 86 ? 11.197 -15.340 -21.386 1.00 55.03 86 PRO A CA 1
ATOM 674 C C . PRO A 1 86 ? 10.216 -14.583 -20.490 1.00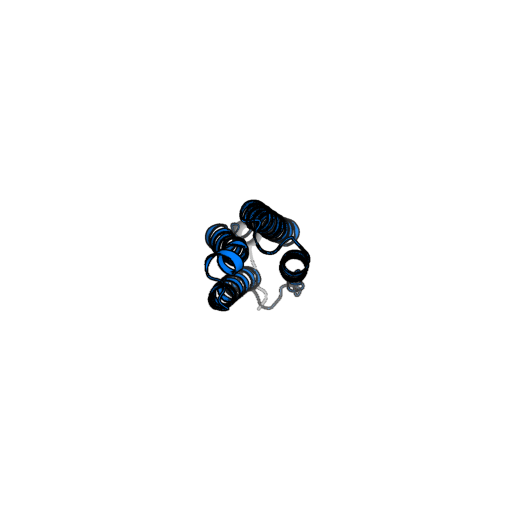 55.03 86 PRO A C 1
ATOM 676 O O . PRO A 1 86 ? 10.562 -13.540 -19.932 1.00 55.03 86 PRO A O 1
ATOM 679 N N . VAL A 1 87 ? 8.983 -15.086 -20.396 1.00 55.44 87 VAL A N 1
ATOM 680 C CA . VAL A 1 87 ? 7.906 -14.465 -19.618 1.00 55.44 87 VAL A CA 1
ATOM 681 C C . VAL A 1 87 ? 8.378 -14.339 -18.170 1.00 55.44 87 VAL A C 1
ATOM 683 O O . VAL A 1 87 ? 8.442 -15.331 -17.446 1.00 55.44 87 VAL A O 1
ATOM 686 N N . LYS A 1 88 ? 8.754 -13.125 -17.750 1.00 56.25 88 LYS A N 1
ATOM 687 C CA . LYS A 1 88 ? 8.970 -12.824 -16.334 1.00 56.25 88 LYS A CA 1
ATOM 688 C C . LYS A 1 88 ? 7.606 -12.994 -15.674 1.00 56.25 88 LYS A C 1
ATOM 690 O O . LYS A 1 88 ? 6.660 -12.337 -16.102 1.00 56.25 88 LYS A O 1
ATOM 695 N N . GLU A 1 89 ? 7.492 -13.914 -14.715 1.00 58.62 89 GLU A N 1
A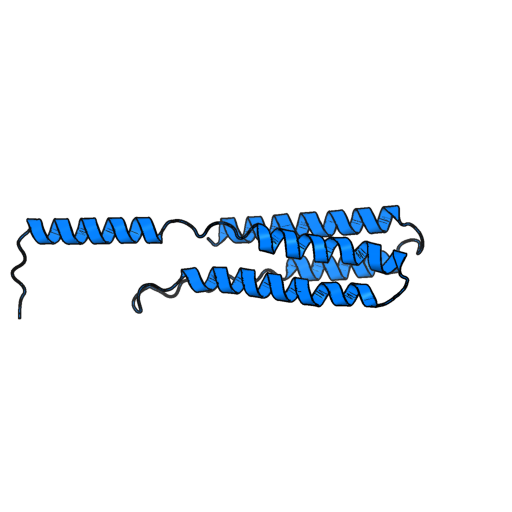TOM 696 C CA . GLU A 1 89 ? 6.236 -14.118 -13.991 1.00 58.62 89 GLU A CA 1
ATOM 697 C C . GLU A 1 89 ? 5.744 -12.769 -13.467 1.00 58.62 89 GLU A C 1
ATOM 699 O O . GLU A 1 89 ? 6.502 -12.040 -12.814 1.00 58.62 89 GLU A O 1
ATOM 704 N N . ASP A 1 90 ? 4.492 -12.430 -13.791 1.00 58.94 90 ASP A N 1
ATOM 705 C CA . ASP A 1 90 ? 3.886 -11.210 -13.284 1.00 58.94 90 ASP A CA 1
ATOM 706 C C . ASP A 1 90 ? 3.976 -11.237 -11.756 1.00 58.94 90 ASP A C 1
ATOM 708 O O . ASP A 1 90 ? 3.640 -12.243 -11.113 1.00 58.94 90 ASP A O 1
ATOM 712 N N . PRO A 1 91 ? 4.465 -10.155 -11.146 1.00 61.25 91 PRO A N 1
ATOM 713 C CA . PRO A 1 91 ? 4.671 -10.151 -9.721 1.00 61.25 91 PRO A CA 1
ATOM 714 C C . PRO A 1 91 ? 3.335 -10.320 -8.996 1.00 61.25 91 PRO A C 1
ATOM 716 O O . PRO A 1 91 ? 2.408 -9.528 -9.160 1.00 61.25 91 PRO A O 1
ATOM 719 N N . LYS A 1 92 ? 3.249 -11.354 -8.156 1.00 65.31 92 LYS A N 1
ATOM 720 C CA . LYS A 1 92 ? 2.037 -11.652 -7.390 1.00 65.31 92 LYS A CA 1
ATOM 721 C C . LYS A 1 92 ? 1.730 -10.505 -6.429 1.00 65.31 92 LYS A C 1
ATOM 723 O O . LYS A 1 92 ? 2.582 -10.066 -5.652 1.00 65.31 92 LYS A O 1
ATOM 728 N N . MET A 1 93 ? 0.488 -10.043 -6.479 1.00 63.53 93 MET A N 1
ATOM 729 C CA . MET A 1 93 ? -0.023 -9.003 -5.600 1.00 63.53 93 MET A CA 1
ATOM 730 C C . MET A 1 93 ? -0.102 -9.536 -4.165 1.00 63.53 93 MET A C 1
ATOM 732 O O . MET A 1 93 ? -0.666 -10.602 -3.914 1.00 63.53 93 MET A O 1
ATOM 736 N N . SER A 1 94 ? 0.470 -8.812 -3.202 1.00 70.06 94 SER A N 1
ATOM 737 C CA . SER A 1 94 ? 0.384 -9.205 -1.796 1.00 70.06 94 SER A CA 1
ATOM 738 C C . SER A 1 94 ? -0.967 -8.786 -1.217 1.00 70.06 94 SER A C 1
ATOM 740 O O . SER A 1 94 ? -1.231 -7.591 -1.098 1.00 70.06 94 SER A O 1
ATOM 742 N N . PHE A 1 95 ? -1.790 -9.748 -0.793 1.00 74.62 95 PHE A N 1
ATOM 743 C CA . PHE A 1 95 ? -3.080 -9.488 -0.132 1.00 74.62 95 PHE A CA 1
ATOM 744 C C . PHE A 1 95 ? -2.961 -9.095 1.350 1.00 74.62 95 PHE A C 1
ATOM 746 O O . PHE A 1 95 ? -3.938 -8.691 1.976 1.00 74.62 95 PHE A O 1
ATOM 753 N N . LEU A 1 96 ? -1.754 -9.179 1.913 1.00 78.12 96 LEU A N 1
ATOM 754 C CA . LEU A 1 96 ? -1.456 -8.871 3.313 1.00 78.12 96 LEU A CA 1
ATOM 755 C C . LEU A 1 96 ? -1.959 -7.483 3.769 1.00 78.12 96 LEU A C 1
ATOM 757 O O . LEU A 1 96 ? -2.577 -7.423 4.831 1.00 78.12 96 LEU A O 1
ATOM 761 N N . PRO A 1 97 ? -1.799 -6.384 3.000 1.00 73.62 97 PRO A N 1
ATOM 762 C CA . PRO A 1 97 ? -2.276 -5.068 3.421 1.00 73.62 97 PRO A CA 1
ATOM 763 C C . PRO A 1 97 ? -3.801 -5.014 3.572 1.00 73.62 97 PRO A C 1
ATOM 765 O O . PRO A 1 97 ? -4.302 -4.401 4.511 1.00 73.62 97 PRO A O 1
ATOM 768 N N . PHE A 1 98 ? -4.540 -5.712 2.701 1.00 75.62 98 PHE A N 1
ATOM 769 C CA . PHE A 1 98 ? -5.993 -5.842 2.816 1.00 75.62 98 PHE A CA 1
ATOM 770 C C . PHE A 1 98 ? -6.378 -6.630 4.071 1.00 75.62 98 PHE A C 1
ATOM 772 O O . PHE A 1 98 ? -7.250 -6.200 4.818 1.00 75.62 98 PHE A O 1
ATOM 779 N N . GLY A 1 99 ? -5.687 -7.739 4.352 1.00 81.44 99 GLY A N 1
ATOM 780 C CA . GLY A 1 99 ? -5.907 -8.518 5.574 1.00 81.44 99 GLY A CA 1
ATOM 781 C C . GLY A 1 99 ? -5.670 -7.704 6.850 1.00 81.44 99 GLY A C 1
ATOM 782 O O . GLY A 1 99 ? -6.492 -7.737 7.762 1.00 81.44 99 GLY A O 1
ATOM 783 N N . VAL A 1 100 ? -4.591 -6.915 6.893 1.00 81.19 100 VAL A N 1
ATOM 784 C CA . VAL A 1 100 ? -4.281 -6.024 8.026 1.00 81.19 100 VAL A CA 1
ATOM 785 C C . VAL A 1 100 ? -5.367 -4.970 8.212 1.00 81.19 100 VAL A C 1
ATOM 787 O O . VAL A 1 100 ? -5.744 -4.689 9.341 1.00 81.19 100 VAL A O 1
ATOM 790 N N . TYR A 1 101 ? -5.928 -4.436 7.132 1.00 75.50 101 TYR A N 1
ATOM 791 C CA . TYR A 1 101 ? -7.024 -3.472 7.213 1.00 75.50 101 TYR A CA 1
ATOM 792 C C . TYR A 1 101 ? -8.294 -4.046 7.812 1.00 75.50 101 TYR A C 1
ATOM 794 O O . TYR A 1 101 ? -8.849 -3.462 8.738 1.00 75.50 101 TYR A O 1
ATOM 802 N N . PHE A 1 102 ? -8.730 -5.206 7.319 1.00 80.88 102 PHE A N 1
ATOM 803 C CA . PHE A 1 102 ? -9.896 -5.882 7.877 1.00 80.88 102 PHE A CA 1
ATOM 804 C C . PHE A 1 102 ? -9.664 -6.255 9.339 1.00 80.88 102 PHE A C 1
ATOM 806 O O . PHE A 1 102 ? -10.560 -6.078 10.156 1.00 80.88 102 PHE A O 1
ATOM 813 N N . LEU A 1 103 ? -8.450 -6.681 9.697 1.00 84.44 103 LEU A N 1
ATOM 814 C CA . LEU A 1 103 ? -8.079 -6.928 11.086 1.00 84.44 103 LEU A CA 1
ATOM 815 C C . LEU A 1 103 ? -8.144 -5.648 11.933 1.00 84.44 103 LEU A C 1
ATOM 817 O O . LEU A 1 103 ? -8.709 -5.678 13.021 1.00 84.44 103 LEU A O 1
ATOM 821 N N . CYS A 1 104 ? -7.633 -4.518 11.439 1.00 79.62 104 CYS A N 1
ATOM 822 C CA . CYS A 1 104 ? -7.728 -3.232 12.128 1.00 79.62 104 CYS A CA 1
ATOM 823 C C . CYS A 1 104 ? -9.188 -2.793 12.320 1.00 79.62 104 CYS A C 1
ATOM 825 O O . CYS A 1 104 ? -9.550 -2.369 13.413 1.00 79.62 104 CYS A O 1
ATOM 827 N N . ILE A 1 105 ? -10.043 -2.946 11.307 1.00 76.56 105 ILE A N 1
ATOM 828 C CA . ILE A 1 105 ? -11.481 -2.658 11.424 1.00 76.56 105 ILE A CA 1
ATOM 829 C C . ILE A 1 105 ? -12.149 -3.577 12.452 1.00 76.56 105 ILE A C 1
ATOM 831 O O . ILE A 1 105 ? -12.905 -3.099 13.293 1.00 76.56 105 ILE A O 1
ATOM 835 N N . SER A 1 106 ? -11.856 -4.876 12.435 1.00 78.38 106 SER A N 1
ATOM 836 C CA . SER A 1 106 ? -12.407 -5.816 13.418 1.00 78.38 106 SER A CA 1
ATOM 837 C C . SER A 1 106 ? -11.952 -5.482 14.840 1.00 78.38 106 SER A C 1
ATOM 839 O O . SER A 1 106 ? -12.758 -5.496 15.764 1.00 78.38 106 SER A O 1
ATOM 841 N N . LEU A 1 107 ? -10.681 -5.110 15.029 1.00 79.31 107 LEU A N 1
ATOM 842 C CA . LEU A 1 107 ? -10.163 -4.666 16.328 1.00 79.31 107 LEU A CA 1
ATOM 843 C C . LEU A 1 107 ? -10.851 -3.390 16.814 1.00 79.31 107 LEU A C 1
ATOM 845 O O . LEU A 1 107 ? -11.090 -3.245 18.010 1.00 79.31 107 LEU A O 1
ATOM 849 N N . LEU A 1 108 ? -11.205 -2.489 15.899 1.00 74.06 108 LEU A N 1
ATOM 850 C CA . LEU A 1 108 ? -11.963 -1.288 16.228 1.00 74.06 108 LEU A CA 1
ATOM 851 C C . LEU A 1 108 ? -13.382 -1.592 16.733 1.00 74.06 108 LEU A C 1
ATOM 853 O O . LEU A 1 108 ? -13.886 -0.825 17.544 1.00 74.06 108 LEU A O 1
ATOM 857 N N . GLN A 1 109 ? -14.007 -2.703 16.324 1.00 71.88 109 GLN A N 1
ATOM 858 C CA . GLN A 1 109 ? -15.333 -3.101 16.827 1.00 71.88 109 GLN A CA 1
ATOM 859 C C . GLN A 1 109 ? -15.301 -3.640 18.264 1.00 71.88 109 GLN A C 1
ATOM 861 O O . GLN A 1 109 ? -16.305 -3.570 18.968 1.00 71.88 109 GLN A O 1
ATOM 866 N N . VAL A 1 110 ? -14.164 -4.196 18.695 1.00 71.75 110 VAL A N 1
ATOM 867 C CA . VAL A 1 110 ? -14.002 -4.819 20.023 1.00 71.75 110 VAL A CA 1
ATOM 868 C C . VAL A 1 110 ? -13.341 -3.861 21.022 1.00 71.75 110 VAL A C 1
ATOM 870 O O . VAL A 1 110 ? -13.508 -3.997 22.233 1.00 71.75 110 VAL A O 1
ATOM 873 N N . ALA A 1 111 ? -12.586 -2.878 20.528 1.00 66.31 111 ALA A N 1
ATOM 874 C CA . ALA A 1 111 ? -11.974 -1.841 21.346 1.00 66.31 111 ALA A CA 1
ATOM 875 C C . ALA A 1 111 ? -13.037 -0.920 21.978 1.00 66.31 111 ALA A C 1
ATOM 877 O O . ALA A 1 111 ? -14.115 -0.740 21.411 1.00 66.31 111 ALA A O 1
ATOM 878 N N . PRO A 1 112 ? -12.747 -0.290 23.135 1.00 63.72 112 PRO A N 1
ATOM 879 C CA . PRO A 1 112 ? -13.662 0.674 23.735 1.00 63.72 112 PRO A CA 1
ATOM 880 C C . PRO A 1 112 ? -13.985 1.775 22.717 1.00 63.72 112 PRO A C 1
ATOM 882 O O . PRO A 1 112 ? -13.099 2.546 22.336 1.00 63.72 112 PRO A O 1
ATOM 885 N N . LEU A 1 113 ? -15.259 1.824 22.307 1.00 59.09 113 LEU A N 1
ATOM 886 C CA . LEU A 1 113 ? -15.850 2.556 21.171 1.00 59.09 113 LEU A CA 1
ATOM 887 C C . LEU A 1 113 ? -15.592 4.079 21.118 1.00 59.09 113 LEU A C 1
ATOM 889 O O . LEU A 1 113 ? -16.124 4.769 20.258 1.00 59.09 113 LEU A O 1
ATOM 893 N N . GLN A 1 114 ? -14.779 4.638 22.013 1.00 60.78 114 GLN A N 1
ATOM 894 C CA . GLN A 1 114 ? -14.548 6.079 22.130 1.00 60.78 114 GLN A CA 1
ATOM 895 C C . GLN A 1 114 ? -13.073 6.472 22.277 1.00 60.78 114 GLN A C 1
ATOM 897 O O . GLN A 1 114 ? -12.760 7.661 22.390 1.00 60.78 114 GLN A O 1
ATOM 902 N N . ASN A 1 115 ? -12.135 5.517 22.254 1.00 72.56 115 ASN A N 1
ATOM 903 C CA . ASN A 1 115 ? -10.724 5.860 22.388 1.00 72.56 115 ASN A CA 1
ATOM 904 C C . ASN A 1 115 ? -10.128 6.344 21.054 1.00 72.56 115 ASN A C 1
ATOM 906 O O . ASN A 1 115 ? -9.537 5.581 20.285 1.00 72.56 115 ASN A O 1
ATOM 910 N N . LYS A 1 116 ? -10.240 7.656 20.812 1.00 74.50 116 LYS A N 1
ATOM 911 C CA . LYS A 1 116 ? -9.679 8.336 19.631 1.00 74.50 116 LYS A CA 1
ATOM 912 C C . LYS A 1 116 ? -8.179 8.068 19.465 1.00 74.50 116 LYS A C 1
ATOM 914 O O . LYS A 1 116 ? -7.718 7.876 18.343 1.00 74.50 116 LYS A O 1
ATOM 919 N N . VAL A 1 117 ? -7.431 7.979 20.568 1.00 80.50 117 VAL A N 1
ATOM 920 C CA . VAL A 1 117 ? -5.982 7.712 20.551 1.00 80.50 117 VAL A CA 1
ATOM 921 C C . VAL A 1 117 ? -5.692 6.314 20.007 1.00 80.50 117 VAL A C 1
ATOM 923 O O . VAL A 1 117 ? -4.805 6.151 19.172 1.00 80.50 117 VAL A O 1
ATOM 926 N N . PHE A 1 118 ? -6.478 5.318 20.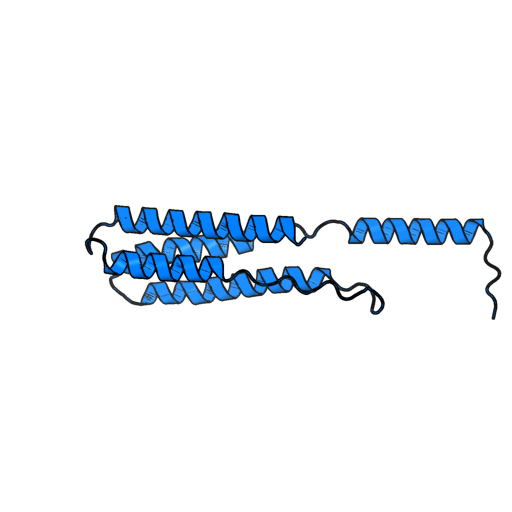419 1.00 80.12 118 PHE A N 1
ATOM 927 C CA . PHE A 1 118 ? -6.335 3.945 19.937 1.00 80.12 118 PHE A CA 1
ATOM 928 C C . PHE A 1 118 ? -6.579 3.845 18.426 1.00 80.12 118 PHE A C 1
ATOM 930 O O . PHE A 1 118 ? -5.769 3.253 17.715 1.00 80.12 118 PHE A O 1
ATOM 937 N N . SER A 1 119 ? -7.635 4.491 17.918 1.00 77.12 119 SER A N 1
ATOM 938 C CA . SER A 1 119 ? -7.942 4.498 16.478 1.00 77.12 119 SER A CA 1
ATOM 939 C C . SER A 1 119 ? -6.823 5.127 15.635 1.00 77.12 119 SER A C 1
ATOM 941 O O . SER A 1 119 ? -6.445 4.583 14.597 1.00 77.12 119 SER A O 1
ATOM 943 N N . SER A 1 120 ? -6.222 6.219 16.120 1.00 81.62 120 SER A N 1
ATOM 944 C CA . SER A 1 120 ? -5.105 6.893 15.453 1.00 81.62 120 SER A CA 1
ATOM 945 C C . SER A 1 120 ? -3.837 6.041 15.446 1.00 81.62 120 SER A C 1
ATOM 947 O O . SER A 1 120 ? -3.162 5.962 14.421 1.00 81.62 120 SER A O 1
ATOM 949 N N . LEU A 1 121 ? -3.523 5.366 16.558 1.00 85.38 121 LEU A N 1
ATOM 950 C CA . LEU A 1 121 ? -2.386 4.442 16.633 1.00 85.38 121 LEU A CA 1
ATOM 951 C C . LEU A 1 121 ? -2.562 3.259 15.676 1.00 85.38 121 LEU A C 1
ATOM 953 O O . LEU A 1 121 ? -1.615 2.870 14.993 1.00 85.38 121 LEU A O 1
ATOM 957 N N . LEU A 1 122 ? -3.780 2.724 15.581 1.00 83.44 122 LEU A N 1
ATOM 958 C CA . LEU A 1 122 ? -4.103 1.627 14.675 1.00 83.44 122 LEU A CA 1
ATOM 959 C C . LEU A 1 122 ? -4.002 2.058 13.202 1.00 83.44 122 LEU A C 1
ATOM 961 O O . LEU A 1 122 ? -3.440 1.332 12.383 1.00 83.44 122 LEU A O 1
ATOM 965 N N . GLY A 1 123 ? -4.474 3.268 12.881 1.00 81.75 123 GLY A N 1
ATOM 966 C CA . GLY A 1 123 ? -4.310 3.884 11.563 1.00 81.75 123 GLY A CA 1
ATOM 967 C C . GLY A 1 123 ? -2.843 4.083 11.183 1.00 81.75 123 GLY A C 1
ATOM 968 O O . GLY A 1 123 ? -2.423 3.705 10.084 1.00 81.75 123 GLY A O 1
ATOM 969 N N . ALA A 1 124 ? -2.032 4.599 12.109 1.00 84.94 124 ALA A N 1
ATOM 970 C CA . ALA A 1 124 ? -0.594 4.757 11.909 1.00 84.94 124 ALA A CA 1
ATOM 971 C C . ALA A 1 124 ? 0.097 3.402 11.689 1.00 84.94 124 ALA A C 1
ATOM 973 O O . ALA A 1 124 ? 0.887 3.256 10.755 1.00 84.94 124 ALA A O 1
ATOM 974 N N . PHE A 1 125 ? -0.250 2.389 12.485 1.00 86.44 125 PHE A N 1
ATOM 975 C CA . PHE A 1 125 ? 0.274 1.035 12.328 1.00 86.44 125 PHE A CA 1
ATOM 976 C C . PHE A 1 125 ? -0.059 0.448 10.949 1.00 86.44 125 PHE A C 1
ATOM 978 O O . PHE A 1 125 ? 0.844 0.004 10.238 1.00 86.44 125 PHE A O 1
ATOM 985 N N . ALA A 1 126 ? -1.325 0.516 10.523 1.00 82.81 126 ALA A N 1
ATOM 986 C CA . ALA A 1 126 ? -1.751 0.043 9.205 1.00 82.81 126 ALA A CA 1
ATOM 987 C C . ALA A 1 126 ? -1.007 0.762 8.064 1.00 82.81 126 ALA A C 1
ATOM 989 O O . ALA A 1 126 ? -0.569 0.119 7.109 1.00 82.81 126 ALA A O 1
ATOM 990 N N . THR A 1 127 ? -0.791 2.075 8.198 1.00 84.81 127 THR A N 1
ATOM 991 C CA . THR A 1 127 ? -0.008 2.885 7.247 1.00 84.81 127 THR A CA 1
ATOM 992 C C . THR A 1 127 ? 1.426 2.377 7.129 1.00 84.81 127 THR A C 1
ATOM 994 O O . THR A 1 127 ? 1.911 2.140 6.023 1.00 84.81 127 THR A O 1
ATOM 997 N N . VAL A 1 128 ? 2.108 2.174 8.261 1.00 86.50 128 VAL A N 1
ATOM 998 C CA . VAL A 1 128 ? 3.498 1.697 8.287 1.00 86.50 128 VAL A CA 1
ATOM 999 C C . VAL A 1 128 ? 3.597 0.316 7.651 1.00 86.50 128 VAL A C 1
ATOM 1001 O O . VAL A 1 128 ? 4.455 0.095 6.796 1.00 86.50 128 VAL A O 1
ATOM 1004 N N . VAL A 1 129 ? 2.693 -0.600 8.002 1.00 85.31 129 VAL A N 1
ATOM 1005 C CA . VAL A 1 129 ? 2.663 -1.945 7.417 1.00 85.31 129 VAL A CA 1
ATOM 1006 C C . VAL A 1 129 ? 2.437 -1.878 5.906 1.00 85.31 129 VAL A C 1
ATOM 1008 O O . VAL A 1 129 ? 3.149 -2.550 5.158 1.00 85.31 129 VAL A O 1
ATOM 1011 N N . PHE A 1 130 ? 1.514 -1.037 5.431 1.00 83.50 130 PHE A N 1
ATOM 1012 C CA . PHE A 1 130 ? 1.260 -0.848 4.002 1.00 83.50 130 PHE A CA 1
ATOM 1013 C C . PHE A 1 130 ? 2.505 -0.338 3.262 1.00 83.50 130 PHE A C 1
ATOM 1015 O O . PHE A 1 130 ? 2.925 -0.932 2.269 1.00 83.50 130 PHE A O 1
ATOM 1022 N N . VAL A 1 131 ? 3.146 0.720 3.767 1.00 85.19 131 VAL A N 1
ATOM 1023 C CA . VAL A 1 131 ? 4.350 1.293 3.144 1.00 85.19 131 VAL A CA 1
ATOM 1024 C C . VAL A 1 131 ? 5.486 0.276 3.120 1.00 85.19 131 VAL A C 1
ATOM 1026 O O . VAL A 1 131 ? 6.109 0.080 2.078 1.00 85.19 131 VAL A O 1
ATOM 1029 N N . VAL A 1 132 ? 5.750 -0.401 4.240 1.00 85.50 132 VAL A N 1
ATOM 1030 C CA . VAL A 1 132 ? 6.844 -1.376 4.347 1.00 85.50 132 VAL A CA 1
ATOM 1031 C C . VAL A 1 132 ? 6.614 -2.564 3.419 1.00 85.50 132 VAL A C 1
ATOM 1033 O O . VAL A 1 132 ? 7.543 -2.997 2.738 1.00 85.50 132 VAL A O 1
ATOM 1036 N N . THR A 1 133 ? 5.390 -3.086 3.355 1.00 82.31 133 THR A N 1
ATOM 1037 C CA . THR A 1 133 ? 5.059 -4.238 2.505 1.00 82.31 133 THR A CA 1
ATOM 1038 C C . THR A 1 133 ? 5.168 -3.897 1.025 1.00 82.31 133 THR A C 1
ATOM 1040 O O . THR A 1 133 ? 5.813 -4.649 0.294 1.00 82.31 133 THR A O 1
ATOM 1043 N N . TYR A 1 134 ? 4.654 -2.745 0.587 1.00 77.19 134 TYR A N 1
ATOM 1044 C CA . TYR A 1 134 ? 4.791 -2.302 -0.804 1.00 77.19 134 TYR A CA 1
ATOM 1045 C C . TYR A 1 134 ? 6.229 -1.930 -1.168 1.00 77.19 134 TYR A C 1
ATOM 1047 O O . TYR A 1 134 ? 6.709 -2.335 -2.225 1.00 77.19 134 TYR A O 1
ATOM 1055 N N . ALA A 1 135 ? 6.957 -1.233 -0.293 1.00 80.62 135 ALA A N 1
ATOM 1056 C CA . ALA A 1 135 ? 8.362 -0.904 -0.529 1.00 80.62 135 ALA A CA 1
ATOM 1057 C C . ALA A 1 135 ? 9.233 -2.168 -0.607 1.00 80.62 135 ALA A C 1
ATOM 1059 O O . ALA A 1 135 ? 10.090 -2.280 -1.486 1.00 80.62 135 ALA A O 1
ATOM 1060 N N . ARG A 1 136 ? 8.998 -3.148 0.277 1.00 81.19 136 ARG A N 1
ATOM 1061 C CA . ARG A 1 136 ? 9.686 -4.445 0.244 1.00 81.19 136 ARG A CA 1
ATOM 1062 C C . ARG A 1 136 ? 9.310 -5.235 -1.006 1.00 81.19 136 ARG A C 1
ATOM 1064 O O . ARG A 1 136 ? 10.205 -5.702 -1.697 1.00 81.19 136 ARG A O 1
ATOM 1071 N N . SER A 1 137 ? 8.020 -5.325 -1.332 1.00 75.81 137 SER A N 1
ATOM 1072 C CA . SER A 1 137 ? 7.527 -5.989 -2.546 1.00 75.81 137 SER A CA 1
ATOM 1073 C C . SER A 1 137 ? 8.156 -5.395 -3.807 1.00 75.81 137 SER A C 1
ATOM 1075 O O . SER A 1 137 ? 8.585 -6.147 -4.683 1.00 75.81 137 SER A O 1
ATOM 1077 N N . TRP A 1 138 ? 8.297 -4.068 -3.871 1.00 74.38 138 TRP A N 1
ATOM 1078 C CA . TRP A 1 138 ? 8.973 -3.400 -4.979 1.00 74.38 138 TRP A CA 1
ATOM 1079 C C . TRP A 1 138 ? 10.461 -3.750 -5.027 1.00 74.38 138 TRP A C 1
ATOM 1081 O O . TRP A 1 138 ? 10.947 -4.160 -6.069 1.00 74.38 138 TRP A O 1
ATOM 1091 N N . ARG A 1 139 ? 11.191 -3.680 -3.906 1.00 70.94 139 ARG A N 1
ATOM 1092 C CA . ARG A 1 139 ? 12.629 -4.022 -3.875 1.00 70.94 139 ARG A CA 1
ATOM 1093 C C . ARG A 1 139 ? 12.926 -5.481 -4.221 1.00 70.94 139 ARG A C 1
ATOM 1095 O O . ARG A 1 139 ? 13.979 -5.753 -4.786 1.00 70.94 139 ARG A O 1
ATOM 1102 N N . THR A 1 140 ? 12.046 -6.408 -3.846 1.00 68.38 140 THR A N 1
ATOM 1103 C CA . THR A 1 140 ? 12.240 -7.844 -4.093 1.00 68.38 140 THR A CA 1
ATOM 1104 C C . THR A 1 140 ? 11.906 -8.242 -5.532 1.00 68.38 140 THR A C 1
ATOM 1106 O O . THR A 1 140 ? 12.505 -9.178 -6.046 1.00 68.38 140 THR A O 1
ATOM 1109 N N . ASN A 1 141 ? 10.974 -7.543 -6.187 1.00 60.28 141 ASN A N 1
ATOM 1110 C CA . ASN A 1 141 ? 10.445 -7.944 -7.497 1.00 60.28 141 ASN A CA 1
ATOM 1111 C C . ASN A 1 141 ? 10.799 -6.989 -8.658 1.00 60.28 141 ASN A C 1
ATOM 1113 O O . ASN A 1 141 ? 10.554 -7.344 -9.815 1.00 60.28 141 ASN A O 1
ATOM 1117 N N . ALA A 1 142 ? 11.331 -5.793 -8.375 1.00 54.84 142 ALA A N 1
ATOM 1118 C CA . ALA A 1 142 ? 11.932 -4.895 -9.368 1.00 54.84 142 ALA A CA 1
ATOM 1119 C C . ALA A 1 142 ? 13.373 -5.320 -9.675 1.00 54.84 142 ALA A C 1
ATOM 1121 O O . ALA A 1 142 ? 13.654 -5.567 -10.865 1.00 54.84 142 ALA A O 1
#

Radius of gyration: 22.71 Å; chains: 1; bounding box: 55×26×71 Å

Sequence (142 aa):
MSVLMSSAQARELLAAAHETEERTREKPAVPWGWILCAAVCFGVSLPLIFVLDQFWPFLLFVPCIGCIVVIERRRSNGVRSSIRQPVKEDPKMSFLPFGVYFLCISLLQVAPLQNKVFSSLLGAFATVVFVVTYARSWRTNA

Organism: NCBI:txid38303

Foldseek 3Di:
DPPPDDPVNVVVVVVVVVVVVVVLPPQPPQPVVLLLLLLCLLLVLQLCCLVVVDPCSVVSVVSNVVSVVVNLVSQVVSPDPDPPDDDDPRQDDDCVLVVLSVVLVVVCVVPDSHPSVSSNVSSVVSSVCSSVVSVVSSVVRD

pLDDT: mean 71.67, std 10.35, range [40.16, 86.5]

=== Feature glossary ===
A reading guide for the features in this record.

Start from the sequence.

  · Sequence gives the chain of amino acids in standard one-letter code (A=alanine, C=cysteine, …, Y=tyrosine), read N→C. It is the only feature that is directly encoded by the gene; all structural features are derived from the folded form of this sequence.

Fold it, and you get atomic coordinates and the backbone conformation that goes with them.

  · Structure coordinates are given as an mmCIF _atom_site loop: one row per atom with element, residue name, chain id, sequence number, and x/y/z position in Å. Only the four main-chain atoms per residue are included here; side chains are omitted to keep the record compact.

  · Backbone dihedral angles. Every residue except chain termini has a φ (preceding-C → N → Cα → C) and a ψ (N → Cα → C → next-N). They are reported in degrees following the IUPAC sign convention. Secondary structure is essentially a statement about which (φ, ψ) basin each residue occupies.

  · Eight-state secondary structure (DSSP): H is the canonical α-helix, G the tighter 3₁₀-helix, I the wider π-helix; E/B are β-structure, T and S are turns and bends, and '-' is everything else. DSSP derives these from the pattern of main-chain N–H···O=C hydrogen bonds, not from the sequence.

  · SS3 is a coarse helix/strand/coil call (letters a/b/c) made by the P-SEA algorithm from inter-Cα distances and dihedrals. It is less detailed than DSSP but needs only Cα positions.

Summarize the fold with a handful of shape descriptors and a per-residue structural alphabet.

  · Radius of gyration (Rg) is the root-mean-square distance of Cα atoms from their centroid — a single number for overall size and compactness. A globular domain of N residues has Rg ≈ 2.2·N^0.38 Å; an extended or disordered chain has a much larger Rg. The Cα contact count is the number of residue pairs whose Cα atoms are within 8 Å and are more than four positions apart in sequence — a standard proxy for tertiary packing density. The bounding box is the smallest axis-aligned box enclosing all Cα atoms.

  · 3Di is Foldseek's structural alphabet. Each residue is assigned one of twenty discrete states based on how its Cα sits relative to its spatial (not sequential) neighbors. Aligning 3Di strings finds structural homologs roughly as well as full 3D superposition, but orders of magnitude faster.

  · Solvent-accessible surface area (SASA) is the area in Å² traced out by the centre of a 1.4 Å probe sphere (a water molecule) rolled over the protein's van der Waals surface (Shrake–Rupley / Lee–Richards construction). Buried residues have near-zero SASA; fully exposed residues can exceed 200 Å². The total SASA scales roughly with the number of surface residues.

Ask how reliable the model is.

  · For AlphaFold models, the B-factor field carries pLDDT — the model's own estimate of local accuracy on a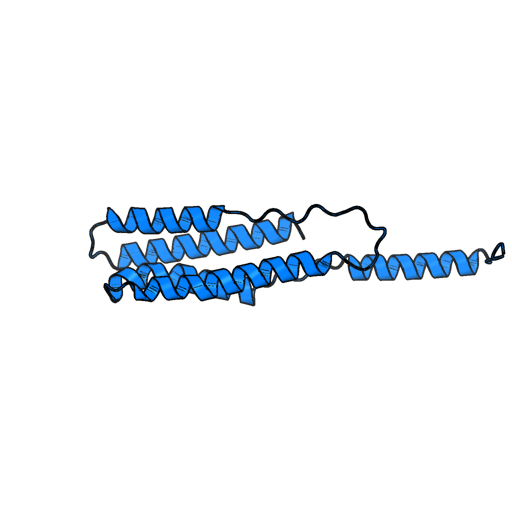 0–100 scale. Regions with pLDDT<50 should be treated as essentially unmodeled; they often correspond to intrinsically disordered segments.

  · For experimental (PDB) structures, the B-factor (temperature factor) quantifies the positional spread of each atom in the crystal — a combination of thermal vibration and static disorder — in units of Å². High B-factors mark flexible loops or poorly resolved regions; low B-factors mark the rigid, well-ordered core.

  · Predicted Aligned Error (PAE) is an AlphaFold confidence matrix: entry (i, j) is the expected error in the position of residue j, in ångströms, when the prediction is superimposed on the true structure at residue i. Low PAE within a block of residues means that block is internally rigid and well-predicted; high PAE between two blocks means their relative placement is uncertain even if each block individually is confident.

Place it in context: what it resembles, what it is annotated as, and how it looks.

  · Structural nearest neighbors (via Foldseek easy-search vs the PDB). Reported per hit: target PDB id, E-value, and alignment TM-score. A TM-score above ~0.5 is the conventional threshold for 'same fold'.

  · Functional annotations link the protein to curated databases. InterPro entries identify conserved domains and families by matching the sequence against member-database signatures (Pfam, PROSITE, CDD, …). Gene Ontology (GO) terms describe molecular function, biological process, and cellular component in a controlled vocabulary. CATH places the structure in a hierarchical fold classification (Class/Architecture/Topology/Homologous-superfamily). The organism is the source species.

  · The contact map is a binary N×N matrix image: pixel (i, j) is dark where Cα_i and Cα_j are within 8 Å and |i−j|>4. Because the |i−j|>4 filter removes local helical contacts, off-diagonal stripes parallel to the main diagonal indicate parallel β-sheets; stripes perpendicular to it indicate antiparallel β-sheets. The Ramachandran plot scatters every residue's (φ, ψ) pair against the sterically allowed regions. The PAE heatmap renders the predicted-aligned-error matrix.

  · Six rendered views show the 3D structure from the faces of a cube — i.e. along ±x, ±y, ±z. Rendering representation is drawn randomly per protein from cartoon (secondary-structure ribbons), sticks (backbone bonds), or molecular surface; coloring is either N→C rainbow (blue at the N-terminus through red at the C-terminus) or one color per chain.